Protein AF-A0A7S2BC53-F1 (afdb_monomer_lite)

Organism: NCBI:txid236787

Foldseek 3Di:
DVVVCVVVQVPPQFDQDPVRDGDDGPVVVCCCVVPPPDPVCPPDPDPCPVVVVVVQVVLQPDDFAAADPPDDDAQQNVFFGPWDDDPVFKIWTAFGQFPVRGGHIEIDGPVVEDVQWGWHAYRNYIDTHHDDDPPPPPPPPPDDDPDD

pLDDT: mean 84.93, std 12.3, range [57.19, 97.94]

Radius of gyration: 35.06 Å; chains: 1; bounding box: 84×53×98 Å

InterPro domains:
  IPR036673 Cyanovirin-N superfamily [G3DSA:2.30.60.10] (64-135)
  IPR036673 Cyanovirin-N superfamily [SSF51322] (74-129)

Secondary structure (DSSP, 8-state):
-HHHHHHTTTTSPPPBPTTSPBPPPHHHHHHHHHS-S---S-SS--TTHHHHHHHHHHHHTSPPPPPPTTSPPBGGGGTEEEEEEETTTEEEEEEEE-TTS-EEEEEEEGGGSPTTEEEEEETTEEEEEEPPP---------------

Structure (mmCIF, N/CA/C/O backbone):
data_AF-A0A7S2BC53-F1
#
_entry.id   AF-A0A7S2BC53-F1
#
loop_
_atom_site.group_PDB
_atom_site.id
_atom_site.type_symbol
_atom_site.label_atom_id
_atom_site.label_alt_id
_atom_site.label_comp_id
_atom_site.label_asym_id
_atom_site.label_entity_id
_atom_site.label_seq_id
_atom_site.pdbx_PDB_ins_code
_atom_site.Cartn_x
_atom_site.Cartn_y
_atom_site.Cartn_z
_atom_site.occupancy
_atom_site.B_iso_or_equiv
_atom_site.auth_seq_id
_atom_site.auth_comp_id
_atom_site.auth_asym_id
_atom_site.auth_atom_id
_atom_site.pdbx_PDB_model_num
ATOM 1 N N . LYS A 1 1 ? 42.699 18.348 -50.894 1.00 60.00 1 LYS A N 1
ATOM 2 C CA . LYS A 1 1 ? 41.249 18.472 -51.175 1.00 60.00 1 LYS A CA 1
ATOM 3 C C . LYS A 1 1 ? 40.647 17.119 -51.562 1.00 60.00 1 LYS A C 1
ATOM 5 O O . LYS A 1 1 ? 39.853 16.645 -50.776 1.00 60.00 1 LYS A O 1
ATOM 10 N N . ARG A 1 2 ? 41.175 16.407 -52.572 1.00 69.50 2 ARG A N 1
ATOM 11 C CA . ARG A 1 2 ? 40.673 15.078 -53.004 1.00 69.50 2 ARG A CA 1
ATOM 12 C C . ARG A 1 2 ? 40.527 13.981 -51.936 1.00 69.50 2 ARG A C 1
ATOM 14 O O . ARG A 1 2 ? 39.562 13.244 -51.973 1.00 69.50 2 ARG A O 1
ATOM 21 N N . LYS A 1 3 ? 41.450 13.870 -50.970 1.00 76.06 3 LYS A N 1
ATOM 22 C CA . LYS A 1 3 ? 41.344 12.830 -49.927 1.00 76.06 3 LYS A CA 1
ATOM 23 C C . LYS A 1 3 ? 40.121 13.024 -49.023 1.00 76.06 3 LYS A C 1
ATOM 25 O O . LYS A 1 3 ? 39.459 12.061 -48.693 1.00 76.06 3 LYS A O 1
ATOM 30 N N . HIS A 1 4 ? 39.818 14.268 -48.658 1.00 76.81 4 HIS A N 1
ATOM 31 C CA . HIS A 1 4 ? 38.655 14.564 -47.823 1.00 76.81 4 HIS A CA 1
ATOM 32 C C . HIS A 1 4 ? 37.347 14.295 -48.576 1.00 76.81 4 HIS A C 1
ATOM 34 O O . HIS A 1 4 ? 36.370 13.906 -47.964 1.00 76.81 4 HIS A O 1
ATOM 40 N N . GLU A 1 5 ? 37.310 14.517 -49.890 1.00 72.56 5 GLU A N 1
ATOM 41 C CA . GLU A 1 5 ? 36.133 14.202 -50.714 1.00 72.56 5 GLU A CA 1
ATOM 42 C C . GLU A 1 5 ? 35.906 12.680 -50.768 1.00 72.56 5 GLU A C 1
ATOM 44 O O . GLU A 1 5 ? 34.800 12.229 -50.491 1.00 72.56 5 GLU A O 1
ATOM 49 N N . TYR A 1 6 ? 36.979 11.902 -50.956 1.00 74.12 6 TYR A N 1
ATOM 50 C CA . TYR A 1 6 ? 36.938 10.435 -50.923 1.00 74.12 6 TYR A CA 1
ATOM 51 C C . TYR A 1 6 ? 36.578 9.859 -49.548 1.00 74.12 6 TYR A C 1
ATOM 53 O O . TYR A 1 6 ? 35.743 8.966 -49.442 1.00 74.12 6 TYR A O 1
ATOM 61 N N . ASP A 1 7 ? 37.173 10.389 -48.475 1.00 75.56 7 ASP A N 1
ATOM 62 C CA . ASP A 1 7 ? 36.886 9.952 -47.102 1.00 75.56 7 ASP A CA 1
ATOM 63 C C . ASP A 1 7 ? 35.423 10.253 -46.706 1.00 75.56 7 ASP A C 1
ATOM 65 O O . ASP A 1 7 ? 34.869 9.568 -45.850 1.00 75.56 7 ASP A O 1
ATOM 69 N N . MET A 1 8 ? 34.792 11.248 -47.343 1.00 74.44 8 MET A N 1
ATOM 70 C CA . MET A 1 8 ? 33.374 11.595 -47.169 1.00 74.44 8 MET A CA 1
ATOM 71 C C . MET A 1 8 ? 32.457 10.923 -48.207 1.00 74.44 8 MET A C 1
ATOM 73 O O . MET A 1 8 ? 31.252 11.152 -48.178 1.00 74.44 8 MET A O 1
ATOM 77 N N . GLY A 1 9 ? 33.002 10.140 -49.145 1.00 68.62 9 GLY A N 1
ATOM 78 C CA . GLY A 1 9 ? 32.243 9.447 -50.192 1.00 68.62 9 GLY A CA 1
ATOM 79 C C . GLY A 1 9 ? 31.555 10.357 -51.216 1.00 68.62 9 GLY A C 1
ATOM 80 O O . GLY A 1 9 ? 30.709 9.885 -51.971 1.00 68.62 9 GLY A O 1
ATOM 81 N N . THR A 1 10 ? 31.894 11.649 -51.273 1.00 73.50 10 THR A N 1
ATOM 82 C CA . THR A 1 10 ? 31.199 12.621 -52.138 1.00 73.50 10 THR A CA 1
ATOM 83 C C . THR A 1 10 ? 31.583 12.514 -53.613 1.00 73.50 10 THR A C 1
ATOM 85 O O . THR A 1 10 ? 30.920 13.103 -54.466 1.00 73.50 10 THR A O 1
ATOM 88 N N . ASP A 1 11 ? 32.653 11.784 -53.920 1.00 71.69 11 ASP A N 1
ATOM 89 C CA . ASP A 1 11 ? 33.149 11.510 -55.268 1.00 71.69 11 ASP A CA 1
ATOM 90 C C . ASP A 1 11 ? 32.755 10.119 -55.799 1.00 71.69 11 ASP A C 1
ATOM 92 O O . ASP A 1 11 ? 33.096 9.786 -56.936 1.00 71.69 11 ASP A O 1
ATOM 96 N N . LEU A 1 12 ? 32.020 9.320 -55.018 1.00 71.62 12 LEU A N 1
ATOM 97 C CA . LEU A 1 12 ? 31.526 8.013 -55.444 1.00 71.62 12 LEU A CA 1
ATOM 98 C C . LEU A 1 12 ? 30.255 8.171 -56.292 1.00 71.62 12 LEU A C 1
ATOM 100 O O . LEU A 1 12 ? 29.313 8.875 -55.921 1.00 71.62 12 LEU A O 1
ATOM 104 N N . GLU A 1 13 ? 30.224 7.520 -57.457 1.00 72.31 13 GLU A N 1
ATOM 105 C CA . GLU A 1 13 ? 29.064 7.551 -58.351 1.00 72.31 13 GLU A CA 1
ATOM 106 C C . GLU A 1 13 ? 27.854 6.887 -57.680 1.00 72.31 13 GLU A C 1
ATOM 108 O O . GLU A 1 13 ? 27.908 5.730 -57.262 1.00 72.31 13 GLU A O 1
ATOM 113 N N . ARG A 1 14 ? 26.742 7.624 -57.590 1.00 76.56 14 ARG A N 1
ATOM 114 C CA . ARG A 1 14 ? 25.484 7.103 -57.049 1.00 76.56 14 ARG A CA 1
ATOM 115 C C . ARG A 1 14 ? 24.824 6.183 -58.065 1.00 76.56 14 ARG A C 1
ATOM 117 O O . ARG A 1 14 ? 24.694 6.542 -59.236 1.00 76.56 14 ARG A O 1
ATOM 124 N N . GLU A 1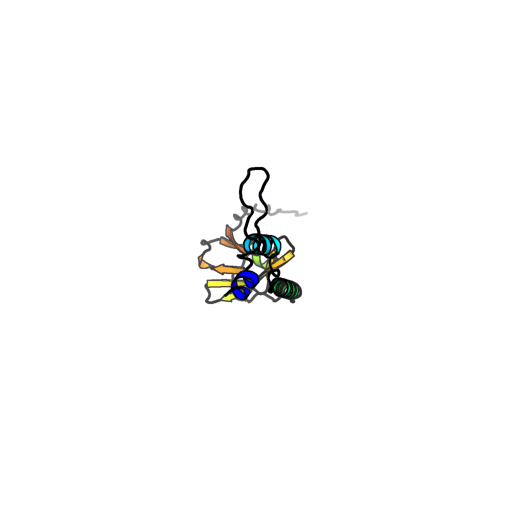 15 ? 24.356 5.027 -57.607 1.00 76.81 15 GLU A N 1
ATOM 125 C CA . GLU A 1 15 ? 23.592 4.121 -58.460 1.00 76.81 15 GLU A CA 1
ATOM 126 C C . GLU A 1 15 ? 22.321 4.811 -58.976 1.00 76.81 15 GLU A C 1
ATOM 128 O O . GLU A 1 15 ? 21.556 5.417 -58.220 1.00 76.81 15 GLU A O 1
ATOM 133 N N . LEU A 1 16 ? 22.102 4.717 -60.287 1.00 79.50 16 LEU A N 1
ATOM 134 C CA . LEU A 1 16 ? 20.877 5.173 -60.932 1.00 79.50 16 LEU A CA 1
ATOM 135 C C . LEU A 1 16 ? 19.798 4.109 -60.758 1.00 79.50 16 LEU A C 1
ATOM 137 O O . LEU A 1 16 ? 19.953 2.963 -61.187 1.00 79.50 16 LEU A O 1
ATOM 141 N N . GLN A 1 17 ? 18.683 4.502 -60.152 1.00 79.12 17 GLN A N 1
ATOM 142 C CA . GLN A 1 17 ? 17.518 3.641 -60.043 1.00 79.12 17 GLN A CA 1
ATOM 143 C C . GLN A 1 17 ? 16.823 3.487 -61.406 1.00 79.12 17 GLN A C 1
ATOM 145 O O . GLN A 1 17 ? 17.055 4.242 -62.353 1.00 79.12 17 GLN A O 1
ATOM 150 N N . ARG A 1 18 ? 15.946 2.481 -61.529 1.00 83.62 18 ARG A N 1
ATOM 151 C CA . ARG A 1 18 ? 15.228 2.181 -62.787 1.00 83.62 18 ARG A CA 1
ATOM 152 C C . ARG A 1 18 ? 14.339 3.323 -63.285 1.00 83.62 18 ARG A C 1
ATOM 154 O O . ARG A 1 18 ? 13.991 3.340 -64.460 1.00 83.62 18 ARG A O 1
ATOM 161 N N . ASP A 1 19 ? 13.954 4.236 -62.404 1.00 84.25 19 ASP A N 1
ATOM 162 C CA . ASP A 1 19 ? 13.172 5.434 -62.707 1.00 84.25 19 ASP A CA 1
ATOM 163 C C . ASP A 1 19 ? 14.040 6.626 -63.162 1.00 84.25 19 ASP A C 1
ATOM 165 O O . ASP A 1 19 ? 13.507 7.682 -63.498 1.00 84.25 19 ASP A O 1
ATOM 169 N N . GLY A 1 20 ? 15.367 6.458 -63.206 1.00 84.12 20 GLY A N 1
ATOM 170 C CA . GLY A 1 20 ? 16.328 7.501 -63.553 1.00 84.12 20 GLY A CA 1
ATOM 171 C C . GLY A 1 20 ? 16.670 8.451 -62.402 1.00 84.12 20 GLY A C 1
ATOM 172 O O . GLY A 1 20 ? 17.409 9.411 -62.623 1.00 84.12 20 GLY A O 1
ATOM 173 N N . SER A 1 21 ? 16.164 8.209 -61.189 1.00 85.12 21 SER A N 1
ATOM 174 C CA . SER A 1 21 ? 16.557 8.963 -59.997 1.00 85.12 21 SER A CA 1
ATOM 175 C C . SER A 1 21 ? 17.921 8.495 -59.467 1.00 85.12 21 SER A C 1
ATOM 177 O O . SER A 1 21 ? 18.324 7.344 -59.656 1.00 85.12 21 SER A O 1
ATOM 179 N N . GLN A 1 22 ? 18.672 9.400 -58.827 1.00 82.12 22 GLN A N 1
ATOM 180 C CA . GLN A 1 22 ? 19.888 9.025 -58.099 1.00 82.12 22 GLN A CA 1
ATOM 181 C C . GLN A 1 22 ? 19.496 8.354 -56.782 1.00 82.12 22 GLN A C 1
ATOM 183 O O . GLN A 1 22 ? 18.656 8.880 -56.053 1.00 82.12 22 GLN A O 1
ATOM 188 N N . GLY A 1 23 ? 20.110 7.209 -56.482 1.00 77.69 23 GLY A N 1
ATOM 189 C CA . GLY A 1 23 ? 19.917 6.514 -55.215 1.00 77.69 23 GLY A CA 1
ATOM 190 C C . GLY A 1 23 ? 20.349 7.336 -53.990 1.00 77.69 23 GLY A C 1
ATOM 191 O O . GLY A 1 23 ? 21.031 8.358 -54.134 1.00 77.69 23 GLY A O 1
ATOM 192 N N . PRO A 1 24 ? 19.947 6.889 -52.785 1.00 80.38 24 PRO A N 1
ATOM 193 C CA . PRO A 1 24 ? 20.318 7.533 -51.529 1.00 80.38 24 PRO A CA 1
ATOM 194 C C . PRO A 1 24 ? 21.835 7.550 -51.361 1.00 80.38 24 PRO A C 1
ATOM 196 O O . PRO A 1 24 ? 22.535 6.671 -51.879 1.00 80.38 24 PRO A O 1
ATOM 199 N N . ASP A 1 25 ? 22.326 8.556 -50.642 1.00 82.75 25 ASP A N 1
ATOM 200 C CA . ASP A 1 25 ? 23.761 8.737 -50.436 1.00 82.75 25 ASP A CA 1
ATOM 201 C C . ASP A 1 25 ? 24.369 7.541 -49.694 1.00 82.75 25 ASP A C 1
ATOM 203 O O . ASP A 1 25 ? 23.681 6.858 -48.933 1.00 82.75 25 ASP A O 1
ATOM 207 N N . MET A 1 26 ? 25.661 7.275 -49.882 1.00 79.44 26 MET A N 1
ATOM 208 C CA . MET A 1 26 ? 26.299 6.131 -49.216 1.00 79.44 26 MET A CA 1
ATOM 209 C C . MET A 1 26 ? 26.238 6.268 -47.686 1.00 79.44 26 MET A C 1
ATOM 211 O O . MET A 1 26 ? 26.004 5.285 -46.988 1.00 79.44 26 MET A O 1
ATOM 215 N N . GLU A 1 27 ? 26.359 7.494 -47.168 1.00 80.44 27 GLU A N 1
ATOM 216 C CA . GLU A 1 27 ? 26.142 7.804 -45.750 1.00 80.44 27 GLU A CA 1
ATOM 217 C C . GLU A 1 27 ? 24.709 7.472 -45.305 1.00 80.44 27 GLU A C 1
ATOM 219 O O . GLU A 1 27 ? 24.509 6.853 -44.262 1.00 80.44 27 GLU A O 1
ATOM 224 N N . GLU A 1 28 ? 23.711 7.810 -46.122 1.00 82.50 28 GLU A N 1
ATOM 225 C CA . GLU A 1 28 ? 22.299 7.538 -45.844 1.00 82.50 28 GLU A CA 1
ATOM 226 C C . GLU A 1 28 ? 22.005 6.030 -45.826 1.00 82.50 28 GLU A C 1
ATOM 228 O O . GLU A 1 28 ? 21.293 5.546 -44.944 1.00 82.50 28 GLU A O 1
ATOM 233 N N . GLN A 1 29 ? 22.604 5.264 -46.744 1.00 82.25 29 GLN A N 1
ATOM 234 C CA . GLN A 1 29 ? 22.494 3.802 -46.758 1.00 82.25 29 GLN A CA 1
ATOM 235 C C . GLN A 1 29 ? 23.125 3.178 -45.512 1.00 82.25 29 GLN A C 1
ATOM 237 O O . GLN A 1 29 ? 22.489 2.365 -44.844 1.00 82.25 29 GLN A O 1
ATOM 242 N N . VAL A 1 30 ? 24.341 3.600 -45.156 1.00 83.31 30 VAL A N 1
ATOM 243 C CA . VAL A 1 30 ? 25.040 3.111 -43.960 1.00 83.31 30 VAL A CA 1
ATOM 244 C C . VAL A 1 30 ? 24.249 3.436 -42.693 1.00 83.31 30 VAL A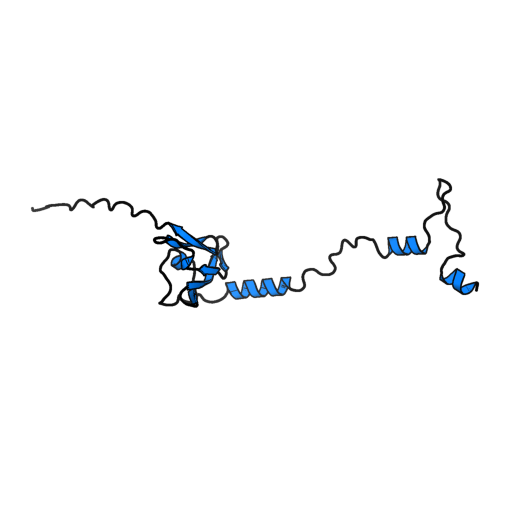 C 1
ATOM 246 O O . VAL A 1 30 ? 24.113 2.577 -41.823 1.00 83.31 30 VAL A O 1
ATOM 249 N N . MET A 1 31 ? 23.686 4.642 -42.593 1.00 80.06 31 MET A N 1
ATOM 250 C CA . MET A 1 31 ? 22.842 5.035 -41.465 1.00 80.06 31 MET A CA 1
ATOM 251 C C . MET A 1 31 ? 21.582 4.175 -41.379 1.00 80.06 31 MET A C 1
ATOM 253 O O . MET A 1 31 ? 21.257 3.687 -40.301 1.00 80.06 31 MET A O 1
ATOM 257 N N . ARG A 1 32 ? 20.906 3.921 -42.504 1.00 82.06 32 ARG A N 1
ATOM 258 C CA . ARG A 1 32 ? 19.693 3.096 -42.521 1.00 82.06 32 ARG A CA 1
ATOM 259 C C . ARG A 1 32 ? 19.963 1.637 -42.152 1.00 82.06 32 ARG A C 1
ATOM 261 O O . ARG A 1 32 ? 19.144 1.025 -41.469 1.00 82.06 32 ARG A O 1
ATOM 268 N N . ASP A 1 33 ? 21.095 1.097 -42.591 1.00 82.44 33 ASP A N 1
ATOM 269 C CA . ASP A 1 33 ? 21.432 -0.314 -42.406 1.00 82.44 33 ASP A CA 1
ATOM 270 C C . ASP A 1 33 ? 22.046 -0.600 -41.024 1.00 82.44 33 ASP A C 1
ATOM 272 O O . ASP A 1 33 ? 21.767 -1.643 -40.431 1.00 82.44 33 ASP A O 1
ATOM 276 N N . LEU A 1 34 ? 22.863 0.314 -40.486 1.00 83.44 34 LEU A N 1
ATOM 277 C CA . LEU A 1 34 ? 23.517 0.141 -39.180 1.00 83.44 34 LEU A CA 1
ATOM 278 C C . LEU A 1 34 ? 22.713 0.721 -38.014 1.00 83.44 34 LEU A C 1
ATOM 280 O O . LEU A 1 34 ? 22.860 0.255 -36.882 1.00 83.44 34 LEU A O 1
ATOM 284 N N . PHE A 1 35 ? 21.881 1.727 -38.274 1.00 77.06 35 PHE A N 1
ATOM 285 C CA . PHE A 1 35 ? 21.132 2.453 -37.254 1.00 77.06 35 PHE A CA 1
ATOM 286 C C . PHE A 1 35 ? 19.664 2.613 -37.665 1.00 77.06 35 PHE A C 1
ATOM 288 O O . PHE A 1 35 ? 19.217 3.729 -37.935 1.00 77.06 35 PHE A O 1
ATOM 295 N N . PRO A 1 36 ? 18.885 1.515 -37.715 1.00 74.56 36 PRO A N 1
ATOM 296 C CA . PRO A 1 36 ? 17.460 1.602 -38.000 1.00 74.56 36 PRO A CA 1
ATOM 297 C C . PRO A 1 36 ? 16.779 2.598 -37.049 1.00 74.56 36 PRO A C 1
ATOM 299 O O . PRO A 1 36 ? 17.003 2.560 -35.839 1.00 74.56 36 PRO A O 1
ATOM 302 N N . GLU A 1 37 ? 15.906 3.458 -37.591 1.00 69.69 37 GLU A N 1
ATOM 303 C CA . GLU A 1 37 ? 15.159 4.481 -36.830 1.00 69.69 37 GLU A CA 1
ATOM 304 C C . GLU A 1 37 ? 14.383 3.896 -35.640 1.00 69.69 37 GLU A C 1
ATOM 306 O O . GLU A 1 37 ? 14.093 4.584 -34.664 1.00 69.69 37 GLU A O 1
ATOM 311 N N . THR A 1 38 ? 14.071 2.601 -35.706 1.00 66.62 38 THR A N 1
ATOM 312 C CA . THR A 1 38 ? 13.532 1.828 -34.594 1.00 66.62 38 THR A CA 1
ATOM 313 C C . THR A 1 38 ? 14.383 0.585 -34.376 1.00 66.62 38 THR A C 1
ATOM 315 O O . THR A 1 38 ? 14.172 -0.469 -34.975 1.00 66.62 38 THR A O 1
ATOM 318 N N . PHE A 1 39 ? 15.338 0.672 -33.455 1.00 64.25 39 PHE A N 1
ATOM 319 C CA . PHE A 1 39 ? 15.780 -0.535 -32.774 1.00 64.25 39 PHE A CA 1
ATOM 320 C C . PHE A 1 39 ? 14.577 -1.052 -31.977 1.00 64.25 39 PHE A C 1
ATOM 322 O O . PHE A 1 39 ? 14.245 -0.506 -30.931 1.00 64.25 39 PHE A O 1
ATOM 329 N N . GLN A 1 40 ? 13.923 -2.120 -32.445 1.00 63.81 40 GLN A N 1
ATOM 330 C CA . GLN A 1 40 ? 12.893 -2.851 -31.678 1.00 63.81 40 GLN A CA 1
ATOM 331 C C . GLN A 1 40 ? 13.475 -3.569 -30.442 1.00 63.81 40 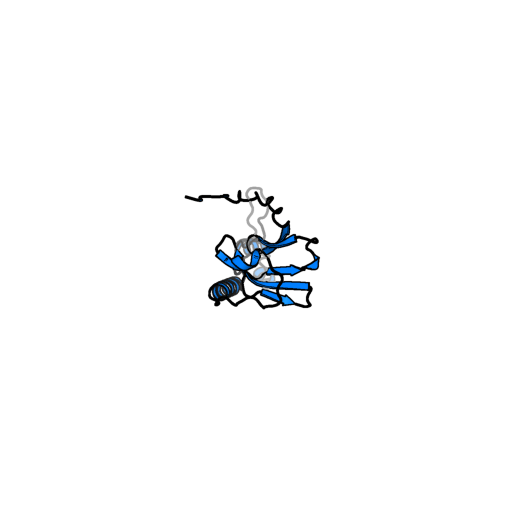GLN A C 1
ATOM 333 O O . GLN A 1 40 ? 12.867 -4.477 -29.882 1.00 63.81 40 GLN A O 1
ATOM 338 N N . PHE A 1 41 ? 14.688 -3.200 -30.045 1.00 58.81 41 PHE A N 1
ATOM 339 C CA . PHE A 1 41 ? 15.394 -3.735 -28.908 1.00 58.81 41 PHE A CA 1
ATOM 340 C C . PHE A 1 41 ? 15.211 -2.733 -27.772 1.00 58.81 41 PHE A C 1
ATOM 342 O O . PHE A 1 41 ? 15.874 -1.697 -27.743 1.00 58.81 41 PHE A O 1
ATOM 349 N N . GLU A 1 42 ? 14.275 -3.012 -26.864 1.00 66.44 42 GLU A N 1
ATOM 350 C CA . GLU A 1 42 ? 14.209 -2.301 -25.588 1.00 66.44 42 GLU A CA 1
ATOM 351 C C . GLU A 1 42 ? 15.571 -2.498 -24.904 1.00 66.44 42 GLU A C 1
ATOM 353 O O . GLU A 1 42 ? 15.900 -3.641 -24.574 1.00 66.44 42 GLU A O 1
ATOM 358 N N . PRO A 1 43 ? 16.419 -1.451 -24.790 1.00 64.00 43 PRO A N 1
ATOM 359 C CA . PRO A 1 43 ? 17.869 -1.634 -24.791 1.00 64.00 43 PRO A CA 1
ATOM 360 C C . PRO A 1 43 ? 18.355 -2.586 -23.712 1.00 64.00 43 PRO A C 1
ATOM 362 O O . PRO A 1 43 ? 19.231 -3.396 -23.969 1.00 64.00 43 PRO A O 1
ATOM 365 N N . PHE A 1 44 ? 17.740 -2.547 -22.542 1.00 69.94 44 PHE A N 1
ATOM 366 C CA . PHE A 1 44 ? 17.846 -3.545 -21.495 1.00 69.94 44 PHE A CA 1
ATOM 367 C C . PHE A 1 44 ? 16.514 -3.424 -20.748 1.00 69.94 44 PHE A C 1
ATOM 369 O O . PHE A 1 44 ? 16.074 -2.296 -20.514 1.00 69.94 44 PHE A O 1
ATOM 376 N N . GLY A 1 45 ? 15.835 -4.533 -20.429 1.00 76.75 45 GLY A N 1
ATOM 377 C CA . GLY A 1 45 ? 14.608 -4.489 -19.618 1.00 76.75 45 GLY A CA 1
ATOM 378 C C . GLY A 1 45 ? 14.808 -3.687 -18.323 1.00 76.75 45 GLY A C 1
ATOM 379 O O . GLY A 1 45 ? 15.941 -3.360 -17.964 1.00 76.75 45 GLY A O 1
ATOM 380 N N . ASP A 1 46 ? 13.728 -3.352 -17.612 1.00 84.94 46 ASP A N 1
ATOM 381 C CA . ASP A 1 46 ? 13.817 -2.526 -16.399 1.00 84.94 46 ASP A CA 1
ATOM 382 C C . ASP A 1 46 ? 14.878 -3.101 -15.428 1.00 84.94 46 ASP A C 1
ATOM 384 O O . ASP A 1 46 ? 14.694 -4.201 -14.892 1.00 84.94 46 ASP A O 1
ATOM 388 N N . PRO A 1 47 ? 15.991 -2.381 -15.166 1.00 86.75 47 PRO A N 1
ATOM 389 C CA . PRO A 1 47 ? 17.104 -2.900 -14.372 1.00 86.75 47 PRO A CA 1
ATOM 390 C C . PRO A 1 47 ? 16.705 -3.220 -12.925 1.00 86.75 47 PRO A C 1
ATOM 392 O O . PRO A 1 47 ? 17.446 -3.899 -12.211 1.00 86.75 47 PRO A O 1
ATOM 395 N N . PHE A 1 48 ? 15.537 -2.756 -12.473 1.00 92.69 48 PHE A N 1
ATOM 396 C CA . PHE A 1 48 ? 15.016 -3.000 -11.134 1.00 92.69 48 PHE A CA 1
ATOM 397 C C . PHE A 1 48 ? 14.003 -4.141 -11.060 1.00 92.69 48 PHE A C 1
ATOM 399 O O . PHE A 1 48 ? 13.609 -4.511 -9.953 1.00 92.69 48 PHE A O 1
ATOM 406 N N . GLU A 1 49 ? 13.595 -4.739 -12.181 1.00 91.19 49 GLU A N 1
ATOM 407 C CA . GLU A 1 49 ? 12.556 -5.772 -12.196 1.00 91.19 49 GLU A CA 1
ATOM 408 C C . GLU A 1 49 ? 12.923 -6.981 -11.325 1.00 91.19 49 GLU A C 1
ATOM 410 O O . GLU A 1 49 ? 12.161 -7.368 -10.437 1.00 91.19 49 GLU A O 1
ATOM 415 N N . SER A 1 50 ? 14.143 -7.497 -11.487 1.00 89.44 50 SER A N 1
ATOM 416 C CA . SER A 1 50 ? 14.664 -8.611 -10.683 1.00 89.44 50 SER A CA 1
ATOM 417 C C . SER A 1 50 ? 14.701 -8.280 -9.186 1.00 89.44 50 SER A C 1
ATOM 419 O O . SER A 1 50 ? 14.318 -9.094 -8.343 1.00 89.44 50 SER A O 1
ATOM 421 N N . LYS A 1 51 ? 15.088 -7.045 -8.839 1.00 93.00 51 LYS A N 1
ATOM 422 C CA . LYS A 1 51 ? 15.126 -6.584 -7.447 1.00 93.00 51 LYS A CA 1
ATOM 423 C C . LYS A 1 51 ? 13.721 -6.503 -6.845 1.00 93.00 51 LYS A C 1
ATOM 425 O O . LYS A 1 51 ? 13.533 -6.972 -5.725 1.00 93.00 51 LYS A O 1
ATOM 430 N N . ARG A 1 52 ? 12.746 -5.958 -7.585 1.00 93.31 52 ARG A N 1
ATOM 431 C CA . ARG A 1 52 ? 11.338 -5.912 -7.153 1.00 93.31 52 ARG A CA 1
ATOM 432 C C . ARG A 1 52 ? 10.797 -7.317 -6.900 1.00 93.31 52 ARG A C 1
ATOM 434 O O . ARG A 1 52 ? 10.201 -7.544 -5.855 1.00 93.31 52 ARG A O 1
ATOM 441 N N . HIS A 1 53 ? 11.075 -8.272 -7.790 1.00 91.06 53 HIS A N 1
ATOM 442 C CA . HIS A 1 53 ? 10.620 -9.654 -7.623 1.00 91.06 53 HIS A CA 1
ATOM 443 C C . HIS A 1 53 ? 11.214 -10.324 -6.373 1.00 91.06 53 HIS A C 1
ATOM 445 O O . HIS A 1 53 ? 10.478 -10.902 -5.575 1.00 91.06 53 HIS A O 1
ATOM 451 N N . MET A 1 54 ? 12.527 -10.191 -6.144 1.00 92.12 54 MET A N 1
ATOM 452 C CA . MET A 1 54 ? 13.162 -10.711 -4.924 1.00 92.12 54 MET A CA 1
ATOM 453 C C . MET A 1 54 ? 12.587 -10.076 -3.652 1.00 92.12 54 MET A C 1
ATOM 455 O O . MET A 1 54 ? 12.426 -10.749 -2.633 1.00 92.12 54 MET A O 1
ATOM 459 N N . GLU A 1 55 ? 12.288 -8.778 -3.689 1.00 91.38 55 GLU A N 1
ATOM 460 C CA . GLU A 1 55 ? 11.696 -8.074 -2.555 1.00 91.38 55 GLU A CA 1
ATOM 461 C C . GLU A 1 55 ? 10.255 -8.521 -2.288 1.00 91.38 55 GLU A C 1
ATOM 463 O O . GLU A 1 55 ? 9.918 -8.796 -1.135 1.00 91.38 55 GLU A O 1
ATOM 468 N N . GLU A 1 56 ? 9.440 -8.691 -3.332 1.00 89.75 56 GLU A N 1
ATOM 469 C CA . GLU A 1 56 ? 8.100 -9.272 -3.216 1.00 89.75 56 GLU A CA 1
ATOM 470 C C . GLU A 1 56 ? 8.147 -10.665 -2.583 1.00 89.75 56 GLU A C 1
ATOM 472 O O . GLU A 1 56 ? 7.433 -10.925 -1.614 1.00 89.75 56 GLU A O 1
ATOM 477 N N . GLU A 1 57 ? 9.010 -11.558 -3.079 1.00 92.00 57 GLU A N 1
ATOM 478 C CA . GLU A 1 57 ? 9.169 -12.903 -2.518 1.00 92.00 57 GLU A CA 1
ATOM 479 C C . GLU A 1 57 ? 9.612 -12.869 -1.055 1.00 92.00 57 GLU A C 1
ATOM 481 O O . GLU A 1 57 ? 9.129 -13.661 -0.239 1.00 92.00 57 GLU A O 1
ATOM 486 N N . ARG A 1 58 ? 10.512 -11.944 -0.702 1.00 92.06 58 ARG A N 1
ATOM 487 C CA . ARG A 1 58 ? 10.947 -11.757 0.683 1.00 92.06 58 ARG A CA 1
ATOM 488 C C . ARG A 1 58 ? 9.771 -11.377 1.573 1.00 92.06 58 ARG A C 1
ATOM 490 O O . ARG A 1 58 ? 9.621 -11.979 2.633 1.00 92.06 58 ARG A O 1
ATOM 497 N N . VAL A 1 59 ? 8.934 -10.431 1.141 1.00 87.75 59 VAL A N 1
ATOM 498 C CA . VAL A 1 59 ? 7.729 -10.013 1.876 1.00 87.75 59 VAL A CA 1
ATOM 499 C C . VAL A 1 59 ? 6.771 -11.190 2.075 1.00 87.75 59 VAL A C 1
ATOM 501 O O . VAL A 1 59 ? 6.264 -11.372 3.180 1.00 87.75 59 VAL A O 1
ATOM 504 N N . GLN A 1 60 ? 6.590 -12.050 1.066 1.00 91.44 60 GLN A N 1
ATOM 505 C CA . GLN A 1 60 ? 5.718 -13.228 1.188 1.00 91.44 60 GLN A CA 1
ATOM 506 C C . GLN A 1 60 ? 6.198 -14.255 2.223 1.00 91.44 60 GLN A C 1
ATOM 508 O O . GLN A 1 60 ? 5.388 -15.002 2.767 1.00 91.44 60 GLN A O 1
ATOM 513 N N . ARG A 1 61 ? 7.505 -14.316 2.500 1.00 93.06 61 ARG A N 1
ATOM 514 C CA . ARG A 1 61 ? 8.096 -15.270 3.455 1.00 93.06 61 ARG A CA 1
ATOM 515 C C . ARG A 1 61 ? 8.216 -14.724 4.875 1.00 93.06 61 ARG A C 1
ATOM 517 O O . ARG A 1 61 ? 8.690 -15.445 5.753 1.00 93.06 61 ARG A O 1
ATOM 524 N N . LEU A 1 62 ? 7.838 -13.468 5.111 1.00 90.38 62 LEU A N 1
ATOM 525 C CA . LEU A 1 62 ? 7.883 -12.898 6.453 1.00 90.38 62 LEU A CA 1
ATOM 526 C C . LEU A 1 62 ? 6.890 -13.620 7.380 1.00 90.38 62 LEU A C 1
ATOM 528 O O . LEU A 1 62 ? 5.829 -14.064 6.937 1.00 90.38 62 LEU A O 1
ATOM 532 N N . PRO A 1 63 ? 7.214 -13.765 8.673 1.00 92.62 63 PRO A N 1
ATOM 533 C CA . PRO A 1 63 ? 6.262 -14.284 9.644 1.00 92.62 63 PRO A CA 1
ATOM 534 C C . PRO A 1 63 ? 5.083 -13.318 9.816 1.00 92.62 63 PRO A C 1
ATOM 536 O O . PRO A 1 63 ? 5.223 -12.102 9.660 1.00 92.62 63 PRO A O 1
ATOM 539 N N . GLU A 1 64 ? 3.921 -13.865 10.165 1.00 91.06 64 GLU A N 1
ATOM 540 C CA . GLU A 1 64 ? 2.755 -13.051 10.509 1.00 91.06 64 GLU A CA 1
ATOM 541 C C . GLU A 1 64 ? 3.042 -12.270 11.790 1.00 91.06 64 GLU A C 1
ATOM 543 O O . GLU A 1 64 ? 3.495 -12.823 12.795 1.00 91.06 64 GLU A O 1
ATOM 548 N N . VAL A 1 65 ? 2.815 -10.962 11.731 1.00 93.25 65 VAL A N 1
ATOM 549 C CA . VAL A 1 65 ? 3.012 -10.057 12.864 1.00 93.25 65 VAL A CA 1
ATOM 550 C C . VAL A 1 65 ? 1.643 -9.815 13.493 1.00 93.25 65 VAL A C 1
ATOM 552 O O . VAL A 1 65 ? 0.715 -9.471 12.769 1.00 93.25 65 VAL A O 1
A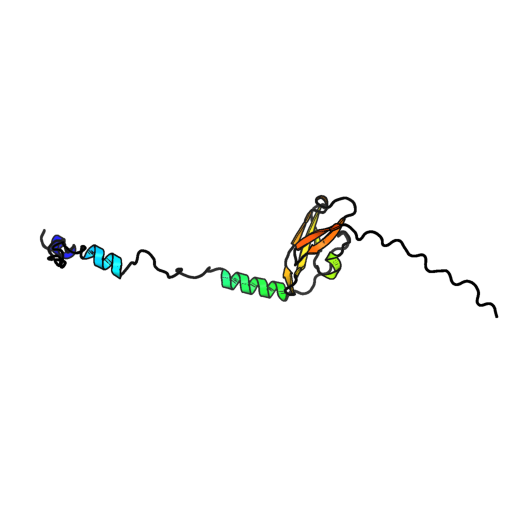TOM 555 N N . PRO A 1 66 ? 1.454 -9.974 14.810 1.00 96.00 66 PRO A N 1
ATOM 556 C CA . PRO A 1 66 ? 0.158 -9.698 15.420 1.00 96.00 66 PRO A CA 1
ATOM 557 C C . PRO A 1 66 ? -0.224 -8.219 15.264 1.00 96.00 66 PRO A C 1
ATOM 559 O O . PRO A 1 66 ? 0.640 -7.341 15.225 1.00 96.00 66 PRO A O 1
ATOM 562 N N . ASN A 1 67 ? -1.525 -7.946 15.197 1.00 97.12 67 ASN A N 1
ATOM 563 C CA . ASN A 1 67 ? -2.040 -6.578 15.178 1.00 97.12 67 ASN A CA 1
ATOM 564 C C . ASN A 1 67 ? -1.767 -5.877 16.518 1.00 97.12 67 ASN A C 1
ATOM 566 O O . ASN A 1 67 ? -1.739 -6.517 17.576 1.00 97.12 67 ASN A O 1
ATOM 570 N N . ALA A 1 68 ? -1.557 -4.560 16.474 1.00 96.69 68 ALA A N 1
ATOM 571 C CA . ALA A 1 68 ? -1.452 -3.739 17.675 1.00 96.69 68 ALA A CA 1
ATOM 572 C C . ALA A 1 68 ? -2.779 -3.754 18.462 1.00 96.69 68 ALA A C 1
ATOM 574 O O . ALA A 1 68 ? -3.827 -4.119 17.938 1.00 96.69 68 ALA A O 1
ATOM 575 N N . LYS A 1 69 ? -2.745 -3.416 19.756 1.00 94.25 69 LYS A N 1
ATOM 576 C CA . LYS A 1 69 ? -3.914 -3.577 20.651 1.00 94.25 69 LYS A CA 1
ATOM 577 C C . LYS A 1 69 ? -4.973 -2.484 20.487 1.00 94.25 69 LYS A C 1
ATOM 579 O O . LYS A 1 69 ? -6.096 -2.653 20.945 1.00 94.25 69 LYS A O 1
ATOM 584 N N . ASP A 1 70 ? -4.578 -1.368 19.900 1.00 93.62 70 ASP A N 1
ATOM 585 C CA . ASP A 1 70 ? -5.291 -0.098 19.787 1.00 93.62 70 ASP A CA 1
ATOM 586 C C . ASP A 1 70 ? -5.864 0.144 18.382 1.00 93.62 70 ASP A C 1
ATOM 588 O O . ASP A 1 70 ? -6.347 1.232 18.081 1.00 93.62 70 ASP A O 1
ATOM 592 N N . VAL A 1 71 ? -5.840 -0.870 17.515 1.00 95.69 71 VAL A N 1
ATOM 593 C CA . VAL A 1 71 ? -6.447 -0.780 16.183 1.00 95.69 71 VAL A CA 1
ATOM 594 C C . VAL A 1 71 ? -7.969 -0.970 16.261 1.00 95.69 71 VAL A C 1
ATOM 596 O O . VAL A 1 71 ? -8.453 -1.750 17.089 1.00 95.69 71 VAL A O 1
ATOM 599 N N . PRO A 1 72 ? -8.754 -0.276 15.416 1.00 93.56 72 PRO A N 1
ATOM 600 C CA . PRO A 1 72 ? -10.205 -0.438 15.381 1.00 93.56 72 PRO A CA 1
ATOM 601 C C . PRO A 1 72 ? -10.577 -1.853 14.938 1.00 93.56 72 PRO A C 1
ATOM 603 O O . PRO A 1 72 ? -9.914 -2.430 14.075 1.00 93.56 72 PRO A O 1
ATOM 606 N N . ARG A 1 73 ? -11.663 -2.400 15.488 1.00 93.56 73 ARG A N 1
ATOM 607 C CA . ARG A 1 73 ? -12.157 -3.716 15.070 1.00 93.56 73 ARG A CA 1
ATOM 608 C C . ARG A 1 73 ? -12.774 -3.663 13.680 1.00 93.56 73 ARG A C 1
ATOM 610 O O . ARG A 1 73 ? -13.436 -2.689 13.328 1.00 93.56 73 ARG A O 1
ATOM 617 N N . GLY A 1 74 ? -12.601 -4.736 12.918 1.00 93.62 74 GLY A N 1
ATOM 618 C CA . GLY A 1 74 ? -13.178 -4.851 11.584 1.00 93.62 74 GLY A CA 1
ATOM 619 C C . GLY A 1 74 ? -13.014 -6.238 10.973 1.00 93.62 74 GLY A C 1
ATOM 620 O O . GLY A 1 74 ? -12.342 -7.107 11.528 1.00 93.62 74 GLY A O 1
ATOM 621 N N . THR A 1 75 ? -13.626 -6.447 9.809 1.00 94.69 75 THR A N 1
ATOM 622 C CA . THR A 1 75 ? -13.552 -7.712 9.058 1.00 94.69 75 THR A CA 1
ATOM 623 C C . THR A 1 75 ? -12.141 -7.972 8.518 1.00 94.69 75 THR A C 1
ATOM 625 O O . THR A 1 75 ? -11.766 -9.125 8.286 1.00 94.69 75 THR A O 1
ATOM 628 N N . TYR A 1 76 ? -11.312 -6.926 8.402 1.00 96.50 76 TYR A N 1
ATOM 629 C CA . TYR A 1 76 ? -9.910 -7.042 7.997 1.00 96.50 76 TYR A CA 1
ATOM 630 C C . TYR A 1 76 ? -9.079 -7.935 8.935 1.00 96.50 76 TYR A C 1
ATOM 632 O O . TYR A 1 76 ? -8.156 -8.588 8.456 1.00 96.50 76 TYR A O 1
ATOM 640 N N . GLU A 1 77 ? -9.408 -8.040 10.231 1.00 96.00 77 GLU A N 1
ATOM 641 C CA . GLU A 1 77 ? -8.631 -8.821 11.215 1.00 96.00 77 GLU A CA 1
ATOM 642 C C . GLU A 1 77 ? -8.462 -10.300 10.826 1.00 96.00 77 GLU A C 1
ATOM 644 O O . GLU A 1 77 ? -7.467 -10.926 11.183 1.00 96.00 77 GLU A O 1
ATOM 649 N N . GLY A 1 78 ? -9.407 -10.862 10.064 1.00 94.12 78 GLY A N 1
ATOM 650 C CA . GLY A 1 78 ? -9.341 -12.249 9.594 1.00 94.12 78 GLY A CA 1
ATOM 651 C C . GLY A 1 78 ? -8.425 -12.476 8.385 1.00 94.12 78 GLY A C 1
ATOM 652 O O . GLY A 1 78 ? -8.185 -13.622 8.009 1.00 94.12 78 GLY A O 1
ATOM 653 N N . SER A 1 79 ? -7.938 -11.412 7.741 1.00 96.25 79 SER A N 1
ATOM 654 C CA . SER A 1 79 ? -7.157 -11.499 6.494 1.00 96.25 79 SER A CA 1
ATOM 655 C C . SER A 1 79 ? -5.961 -10.545 6.416 1.00 96.25 79 SER A C 1
ATOM 657 O O . SER A 1 79 ? -5.148 -10.661 5.499 1.00 96.25 79 SER A O 1
ATOM 659 N N . CYS A 1 80 ? -5.829 -9.629 7.371 1.00 97.50 80 CYS A N 1
ATOM 660 C CA . CYS A 1 80 ? -4.731 -8.688 7.495 1.00 97.50 80 CYS A CA 1
ATOM 661 C C . CYS A 1 80 ? -4.045 -8.841 8.852 1.00 97.50 80 CYS A C 1
ATOM 663 O O . CYS A 1 80 ? -4.691 -8.956 9.895 1.00 97.50 80 CYS A O 1
ATOM 665 N N . THR A 1 81 ? -2.717 -8.782 8.828 1.00 97.19 81 THR A N 1
ATOM 666 C CA . THR A 1 81 ? -1.870 -8.820 10.022 1.00 97.19 81 THR A CA 1
ATOM 667 C C . THR A 1 81 ? -0.837 -7.689 9.999 1.00 97.19 81 THR A C 1
ATOM 669 O O . THR A 1 81 ? -0.647 -7.004 8.985 1.00 97.19 81 THR A O 1
ATOM 672 N N . GLY A 1 82 ? -0.175 -7.461 11.134 1.00 96.75 82 GLY A N 1
ATOM 673 C CA . GLY A 1 82 ? 0.813 -6.402 11.311 1.00 96.75 82 GLY A CA 1
ATOM 674 C C . GLY A 1 82 ? 0.205 -5.014 11.155 1.00 96.75 82 GLY A C 1
ATOM 675 O O . GLY A 1 82 ? 0.816 -4.157 10.513 1.00 96.75 82 GLY A O 1
ATOM 676 N N . CYS A 1 83 ? -1.015 -4.837 11.664 1.00 97.81 83 CYS A N 1
ATOM 677 C CA . CYS A 1 83 ? -1.730 -3.572 11.647 1.00 97.81 83 CYS A CA 1
ATOM 678 C C . CYS A 1 83 ? -1.350 -2.692 12.837 1.00 97.81 83 CYS A C 1
ATOM 680 O O . CYS A 1 83 ? -1.298 -3.158 13.977 1.00 97.81 83 CYS A O 1
ATOM 682 N N . SER A 1 84 ? -1.127 -1.411 12.567 1.00 97.31 84 SER A N 1
ATOM 683 C CA . SER A 1 84 ? -0.841 -0.377 13.558 1.00 97.31 84 SER A CA 1
ATOM 684 C C . SER A 1 84 ? -1.511 0.932 13.166 1.00 97.31 84 SER A C 1
ATOM 686 O O . SER A 1 84 ? -1.636 1.239 11.977 1.00 97.31 84 SER A O 1
ATOM 688 N N . LEU A 1 85 ? -1.895 1.719 14.162 1.00 96.81 85 LEU A N 1
ATOM 689 C CA . LEU A 1 85 ? -2.501 3.022 13.954 1.00 96.81 85 LEU A CA 1
ATOM 690 C C . LEU A 1 85 ? -1.428 4.120 14.0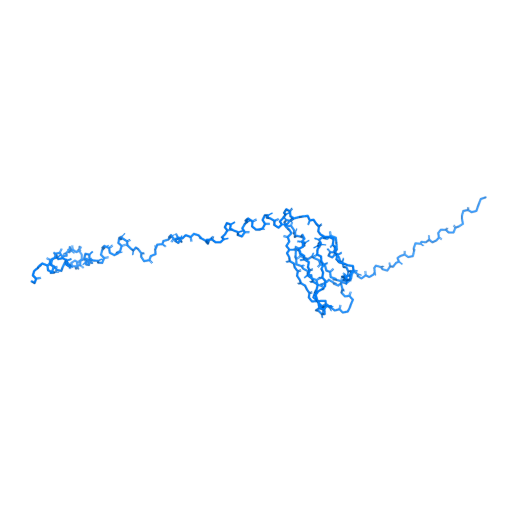07 1.00 96.81 85 LEU A C 1
ATOM 692 O O . LEU A 1 85 ? -0.736 4.255 15.012 1.00 96.81 85 LEU A O 1
ATOM 696 N N . SER A 1 86 ? -1.277 4.890 12.927 1.00 95.19 86 SER A N 1
ATOM 697 C CA . SER A 1 86 ? -0.451 6.105 12.911 1.00 95.19 86 SER A CA 1
ATOM 698 C C . SER A 1 86 ? -1.334 7.319 13.157 1.00 95.19 86 SER A C 1
ATOM 700 O O . SER A 1 86 ? -2.393 7.451 12.532 1.00 95.19 86 SER A O 1
ATOM 702 N N . ASP A 1 87 ? -0.889 8.199 14.056 1.00 89.31 87 ASP A N 1
ATOM 703 C CA . ASP A 1 87 ? -1.516 9.501 14.320 1.00 89.31 87 ASP A CA 1
ATOM 704 C C . ASP A 1 87 ? -3.023 9.402 14.621 1.00 89.31 87 ASP A C 1
ATOM 706 O O . ASP A 1 87 ? -3.800 10.255 14.196 1.00 89.31 87 ASP A O 1
ATOM 710 N N . GLU A 1 88 ? -3.446 8.304 15.265 1.00 89.81 88 GLU A N 1
ATOM 711 C CA . GLU A 1 88 ? -4.836 7.971 15.642 1.00 89.81 88 GLU A CA 1
ATOM 712 C C . GLU A 1 88 ? -5.858 7.919 14.489 1.00 89.81 88 GLU A C 1
ATOM 714 O O . GLU A 1 88 ? -7.040 7.663 14.702 1.00 89.81 88 GLU A O 1
ATOM 719 N N . THR A 1 89 ? -5.423 8.133 13.249 1.00 94.00 89 THR A N 1
ATOM 720 C CA . THR A 1 89 ? -6.320 8.384 12.114 1.00 94.00 89 THR A CA 1
ATOM 721 C C . THR A 1 89 ? -6.025 7.502 10.920 1.00 94.00 89 THR A C 1
ATOM 723 O O . THR A 1 89 ? -6.921 7.297 10.103 1.00 94.00 89 THR A O 1
ATOM 726 N N . THR A 1 90 ? -4.806 6.974 10.800 1.00 97.00 90 THR A N 1
ATOM 727 C CA . THR A 1 90 ? -4.386 6.176 9.645 1.00 97.00 90 THR A CA 1
ATOM 728 C C . THR A 1 90 ? -4.036 4.764 10.081 1.00 97.00 90 THR A C 1
ATOM 730 O O . THR A 1 90 ? -2.976 4.518 10.658 1.00 97.00 90 THR A O 1
ATOM 733 N N . LEU A 1 91 ? -4.923 3.817 9.790 1.00 97.06 91 LEU A N 1
ATOM 734 C CA . LEU A 1 91 ? -4.658 2.401 9.996 1.00 97.06 91 LEU A CA 1
ATOM 735 C C . LEU A 1 91 ? -3.752 1.915 8.869 1.00 97.06 91 LEU A C 1
ATOM 737 O O . LEU A 1 91 ? -4.101 2.041 7.699 1.00 97.06 91 LEU A O 1
ATOM 741 N N . THR A 1 92 ? -2.600 1.353 9.219 1.00 97.56 92 THR A N 1
ATOM 742 C CA . THR A 1 92 ? -1.673 0.748 8.258 1.00 97.56 92 THR A CA 1
ATOM 743 C C . THR A 1 92 ? -1.454 -0.707 8.621 1.00 97.56 92 THR A C 1
ATOM 745 O O . THR A 1 92 ? -1.066 -1.007 9.745 1.00 97.56 92 THR A O 1
ATOM 748 N N . CYS A 1 93 ? -1.666 -1.601 7.663 1.00 97.44 93 CYS A N 1
ATOM 749 C CA . CYS A 1 93 ? -1.418 -3.031 7.777 1.00 97.44 93 CYS A CA 1
ATOM 750 C C . CYS A 1 93 ? -0.311 -3.439 6.810 1.00 97.44 93 CYS A C 1
ATOM 752 O O . CYS A 1 93 ? -0.328 -3.073 5.636 1.00 97.44 93 CYS A O 1
ATOM 754 N N . THR A 1 94 ? 0.653 -4.216 7.293 1.00 96.00 94 THR A N 1
ATOM 755 C CA . THR A 1 94 ? 1.804 -4.655 6.482 1.00 96.00 94 THR A CA 1
ATOM 756 C C . THR A 1 94 ? 1.551 -5.953 5.722 1.00 96.00 94 THR A C 1
ATOM 758 O O . THR A 1 94 ? 2.254 -6.249 4.759 1.00 96.00 94 THR A O 1
ATOM 761 N N . GLN A 1 95 ? 0.569 -6.746 6.154 1.00 96.31 95 GLN A N 1
ATOM 762 C CA . GLN A 1 95 ? 0.333 -8.089 5.634 1.00 96.31 95 GLN A CA 1
ATOM 763 C C . GLN A 1 95 ? -1.160 -8.345 5.410 1.00 96.31 95 GLN A C 1
ATOM 765 O O . GLN A 1 95 ? -1.757 -9.185 6.080 1.00 96.31 95 GLN A O 1
ATOM 770 N N . CYS A 1 96 ? -1.761 -7.630 4.460 1.00 97.38 96 CYS A N 1
ATOM 771 C CA . CYS A 1 96 ? -3.109 -7.906 3.968 1.00 97.38 96 CYS A CA 1
ATOM 772 C C . CYS A 1 96 ? -3.076 -8.942 2.848 1.00 97.38 96 CYS A C 1
ATOM 774 O O . CYS A 1 96 ? -2.365 -8.779 1.859 1.00 97.38 96 CYS A O 1
ATOM 776 N N . VAL A 1 97 ? -3.829 -10.028 3.005 1.00 96.75 97 VAL A N 1
ATOM 777 C CA . VAL A 1 97 ? -3.896 -11.107 2.017 1.00 96.75 97 VAL A CA 1
ATOM 778 C C . VAL A 1 97 ? -4.900 -10.740 0.928 1.00 96.75 97 VAL A C 1
ATOM 780 O O . VAL A 1 97 ? -6.052 -10.422 1.220 1.00 96.75 97 VAL A O 1
ATOM 783 N N . ASN A 1 98 ? -4.469 -10.815 -0.328 1.00 96.31 98 ASN A N 1
ATOM 784 C CA . ASN A 1 98 ? -5.331 -10.621 -1.490 1.00 96.31 98 ASN A CA 1
ATOM 785 C C . ASN A 1 98 ? -5.901 -11.950 -2.030 1.00 96.31 98 ASN A C 1
ATOM 787 O O . ASN A 1 98 ? -5.561 -13.043 -1.563 1.00 96.31 98 ASN A O 1
ATOM 791 N N . THR A 1 99 ? -6.751 -11.884 -3.054 1.00 96.50 99 THR A N 1
ATOM 792 C CA . THR A 1 99 ? -7.370 -13.053 -3.711 1.00 96.50 99 THR A CA 1
ATOM 793 C C . THR A 1 99 ? -6.345 -14.016 -4.312 1.00 96.50 99 THR A C 1
ATOM 795 O O . THR A 1 99 ? -6.594 -15.218 -4.408 1.00 96.50 99 THR A O 1
ATOM 798 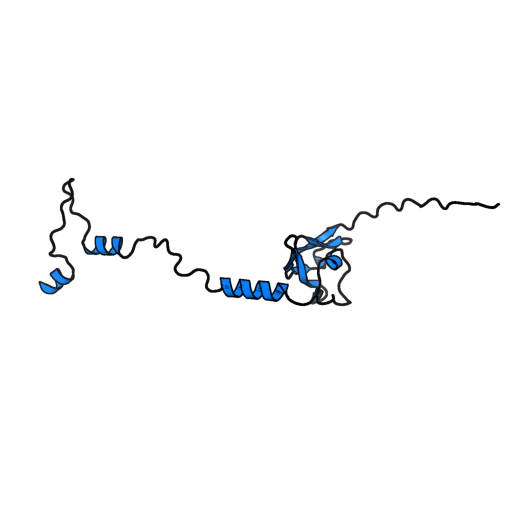N N . ARG A 1 100 ? -5.150 -13.518 -4.648 1.00 95.50 100 ARG A N 1
ATOM 799 C CA . ARG A 1 100 ? -4.009 -14.301 -5.148 1.00 95.50 100 ARG A CA 1
ATOM 800 C C . ARG A 1 100 ? -3.123 -14.860 -4.032 1.00 95.50 100 ARG A C 1
ATOM 802 O O . ARG A 1 100 ? -2.037 -15.354 -4.323 1.00 95.50 100 ARG A O 1
ATOM 809 N N . ARG A 1 101 ? -3.559 -14.773 -2.768 1.00 93.38 101 ARG A N 1
ATOM 810 C CA . ARG A 1 101 ? -2.815 -15.196 -1.568 1.00 93.38 101 ARG A CA 1
ATOM 811 C C . ARG A 1 101 ? -1.480 -14.472 -1.363 1.00 93.38 101 ARG A C 1
ATOM 813 O O . ARG A 1 101 ? -0.665 -14.927 -0.568 1.00 93.38 101 ARG A O 1
ATOM 820 N N . LYS A 1 102 ? -1.257 -13.346 -2.045 1.00 94.75 102 LYS A N 1
ATOM 821 C CA . LYS A 1 102 ? -0.108 -12.478 -1.789 1.00 94.75 102 LYS A CA 1
ATOM 822 C C . LYS A 1 102 ? -0.432 -11.548 -0.624 1.00 94.75 102 LYS A C 1
ATOM 824 O O . LYS A 1 102 ? -1.522 -10.984 -0.558 1.00 94.75 102 LYS A O 1
ATOM 829 N N . ARG A 1 103 ? 0.538 -11.377 0.267 1.00 95.44 103 ARG A N 1
ATOM 830 C CA . ARG A 1 103 ? 0.547 -10.361 1.317 1.00 95.44 103 ARG A CA 1
ATOM 831 C C . ARG A 1 103 ? 1.009 -9.034 0.737 1.00 95.44 103 ARG A C 1
ATOM 833 O O . ARG A 1 103 ? 2.044 -8.990 0.070 1.00 95.44 103 ARG A O 1
ATOM 840 N N . VAL A 1 104 ? 0.240 -7.986 0.987 1.00 95.38 104 VAL A N 1
ATOM 841 C CA . VAL A 1 104 ? 0.515 -6.622 0.539 1.00 95.38 104 VAL A CA 1
ATOM 842 C C . VAL A 1 104 ? 0.325 -5.639 1.690 1.00 95.38 104 VAL A C 1
ATOM 844 O O . VAL A 1 104 ? -0.429 -5.899 2.630 1.00 95.38 104 VAL A O 1
ATOM 847 N N . THR A 1 105 ? 1.014 -4.506 1.607 1.00 96.06 105 THR A N 1
ATOM 848 C CA . THR A 1 105 ? 0.821 -3.392 2.535 1.00 96.06 105 THR A CA 1
ATOM 849 C C . THR A 1 105 ? -0.382 -2.571 2.094 1.00 96.06 105 THR A C 1
ATOM 851 O O . THR A 1 105 ? -0.523 -2.264 0.911 1.00 96.06 105 THR A O 1
ATOM 854 N N . SER A 1 106 ? -1.220 -2.172 3.045 1.00 97.31 106 SER A N 1
ATOM 855 C CA . SER A 1 106 ? -2.363 -1.303 2.792 1.00 97.31 106 SER A CA 1
ATOM 856 C C . SER A 1 106 ? -2.576 -0.323 3.936 1.00 97.31 106 SER A C 1
ATOM 858 O O . SER A 1 106 ? -2.256 -0.622 5.088 1.00 97.31 106 SER A O 1
ATOM 860 N N . SER A 1 107 ? -3.110 0.852 3.620 1.00 97.56 107 SER A N 1
ATOM 861 C CA . SER A 1 107 ? -3.441 1.879 4.597 1.00 97.56 107 SER A CA 1
ATOM 862 C C . SER A 1 107 ? -4.771 2.547 4.271 1.00 97.56 107 SER A C 1
ATOM 864 O O . SER A 1 107 ? -5.142 2.693 3.106 1.00 97.56 107 SER A O 1
ATOM 866 N N . ILE A 1 108 ? -5.492 2.952 5.313 1.00 97.31 108 ILE A N 1
ATOM 867 C CA . ILE A 1 108 ? -6.757 3.676 5.204 1.00 97.31 108 ILE A CA 1
ATOM 868 C C . ILE A 1 108 ? -6.865 4.712 6.318 1.00 97.31 108 ILE A C 1
ATOM 870 O O . ILE A 1 108 ? -6.426 4.481 7.447 1.00 97.31 108 ILE A O 1
ATOM 874 N N . SER A 1 109 ? -7.471 5.858 6.011 1.00 96.69 109 SER A N 1
ATOM 875 C CA . SER A 1 109 ? -7.864 6.806 7.047 1.00 96.69 109 SER A CA 1
ATOM 876 C C . SER A 1 109 ? -9.190 6.369 7.664 1.00 96.69 109 SER A C 1
ATOM 878 O O . SER A 1 109 ? -10.186 6.255 6.957 1.00 96.69 109 SER A O 1
ATOM 880 N N . ILE A 1 110 ? -9.225 6.166 8.979 1.00 94.38 110 ILE A N 1
ATOM 881 C CA . ILE A 1 110 ? -10.442 5.786 9.715 1.00 94.38 110 ILE A CA 1
ATOM 882 C C . ILE A 1 110 ? -11.527 6.855 9.540 1.00 94.38 110 ILE A C 1
ATOM 884 O O . ILE A 1 110 ? -12.700 6.537 9.380 1.00 94.38 110 ILE A O 1
ATOM 888 N N . ASN A 1 111 ? -11.122 8.125 9.481 1.00 93.88 111 ASN A N 1
ATOM 889 C CA . ASN A 1 111 ? -12.028 9.259 9.295 1.00 93.88 111 ASN A CA 1
ATOM 890 C C . ASN A 1 111 ? -12.659 9.313 7.894 1.00 93.88 111 ASN A C 1
ATOM 892 O O . ASN A 1 111 ? -13.577 10.101 7.678 1.00 93.88 111 ASN A O 1
ATOM 896 N N . ALA A 1 112 ? -12.157 8.527 6.935 1.00 91.50 112 ALA A N 1
ATOM 897 C CA . ALA A 1 112 ? -12.774 8.407 5.617 1.00 91.50 112 ALA A CA 1
ATOM 898 C C . ALA A 1 112 ? -14.019 7.503 5.636 1.00 91.50 112 ALA A C 1
ATOM 900 O O . ALA A 1 112 ? -14.831 7.584 4.715 1.00 91.50 112 ALA A O 1
ATOM 901 N N . CYS A 1 113 ? -14.173 6.666 6.666 1.00 93.81 113 CYS A N 1
ATOM 902 C CA . CYS A 1 113 ? -15.339 5.810 6.840 1.00 93.81 113 CYS A CA 1
ATOM 903 C C . CYS A 1 113 ? -16.489 6.576 7.509 1.00 93.81 113 CYS A C 1
ATOM 905 O O . CYS A 1 113 ? -16.267 7.449 8.352 1.00 93.81 113 CYS A O 1
ATOM 907 N N . GLN A 1 114 ? -17.731 6.262 7.134 1.00 94.19 114 GLN A N 1
ATOM 908 C CA . GLN A 1 114 ? -18.904 6.866 7.761 1.00 94.19 114 GLN A CA 1
ATOM 909 C C . GLN A 1 114 ? -19.126 6.285 9.161 1.00 94.19 114 GLN A C 1
ATOM 911 O O . GLN A 1 114 ? -18.643 5.205 9.508 1.00 94.19 114 GLN A O 1
ATOM 916 N N . ALA A 1 115 ? -19.877 7.009 9.993 1.00 87.75 115 ALA A N 1
ATOM 917 C CA . ALA A 1 115 ? -20.247 6.510 11.310 1.00 87.75 115 ALA A CA 1
ATOM 918 C C . ALA A 1 115 ? -21.079 5.222 11.171 1.00 87.75 115 ALA A C 1
ATOM 920 O O . ALA A 1 115 ? -22.170 5.250 10.607 1.00 87.75 115 ALA A O 1
ATOM 921 N N . GLY A 1 116 ? -20.562 4.115 11.710 1.00 86.19 116 GLY A N 1
ATOM 922 C CA . GLY A 1 116 ? -21.186 2.791 11.622 1.00 86.19 116 GLY A CA 1
ATOM 923 C C . GLY A 1 116 ? -20.585 1.870 10.558 1.00 86.19 116 GLY A C 1
ATOM 924 O O . GLY A 1 116 ? -20.931 0.693 10.536 1.00 86.19 116 GLY A O 1
ATOM 925 N N . ASP A 1 117 ? -19.665 2.355 9.724 1.00 93.31 117 ASP A N 1
ATOM 926 C CA . ASP A 1 117 ? -18.893 1.487 8.836 1.00 93.31 117 ASP A CA 1
ATOM 927 C C . ASP A 1 117 ? -17.864 0.671 9.630 1.00 93.31 117 ASP A C 1
ATOM 929 O O . ASP A 1 117 ? -17.322 1.107 10.650 1.00 93.31 117 ASP A O 1
ATOM 933 N N . VAL A 1 118 ? -17.564 -0.520 9.124 1.00 94.50 118 VAL A N 1
ATOM 934 C CA . VAL A 1 118 ? -16.474 -1.373 9.592 1.00 94.50 118 VAL A CA 1
ATOM 935 C C . VAL A 1 118 ? -15.357 -1.377 8.558 1.00 94.50 118 VAL A C 1
ATOM 937 O O . VAL A 1 118 ? -15.596 -1.308 7.356 1.00 94.50 118 VAL A O 1
ATOM 940 N N . ILE A 1 119 ? -14.111 -1.454 9.015 1.00 96.19 119 ILE A N 1
ATOM 941 C CA . ILE A 1 119 ? -12.979 -1.572 8.096 1.00 96.19 119 ILE A CA 1
ATOM 942 C C . ILE A 1 119 ? -12.865 -3.035 7.671 1.00 96.19 119 ILE A C 1
ATOM 944 O O . ILE A 1 119 ? -12.825 -3.937 8.511 1.00 96.19 119 ILE A O 1
ATOM 948 N N . GLY A 1 120 ? -12.796 -3.262 6.369 1.00 96.50 120 GLY A N 1
ATOM 949 C CA . GLY A 1 120 ? -12.584 -4.564 5.761 1.00 96.50 120 GLY A CA 1
ATOM 950 C C . GLY A 1 120 ? -11.355 -4.604 4.874 1.00 96.50 120 GLY A C 1
ATOM 951 O O . GLY A 1 120 ? -10.587 -3.645 4.789 1.00 96.50 120 GLY A O 1
ATOM 952 N N . ASN A 1 121 ? -11.149 -5.756 4.245 1.00 97.31 121 ASN A N 1
ATOM 953 C CA . ASN A 1 121 ? -10.064 -5.988 3.300 1.00 97.31 121 ASN A CA 1
ATOM 954 C C . ASN A 1 121 ? -10.647 -6.478 1.972 1.00 97.31 121 ASN A C 1
ATOM 956 O O . ASN A 1 121 ? -11.136 -7.605 1.875 1.00 97.31 121 ASN A O 1
ATOM 960 N N . HIS A 1 122 ? -10.533 -5.649 0.940 1.00 97.12 122 HIS A N 1
ATOM 961 C CA . HIS A 1 122 ? -10.965 -5.935 -0.416 1.00 97.12 122 HIS A CA 1
ATOM 962 C C . HIS A 1 122 ? -9.752 -6.169 -1.328 1.00 97.12 122 HIS A C 1
ATOM 964 O O . HIS A 1 122 ? -9.094 -5.236 -1.777 1.00 97.12 122 HIS A O 1
ATOM 970 N N . ASP A 1 123 ? -9.433 -7.441 -1.587 1.00 96.75 123 ASP A N 1
ATOM 971 C CA . ASP A 1 123 ? -8.309 -7.872 -2.440 1.00 96.75 123 ASP A CA 1
ATOM 972 C C . ASP A 1 123 ? -6.933 -7.302 -2.029 1.00 96.75 123 ASP A C 1
ATOM 974 O O . ASP A 1 123 ? -6.091 -6.960 -2.858 1.00 96.75 123 ASP A O 1
ATOM 978 N N . GLY A 1 124 ? -6.677 -7.226 -0.721 1.00 96.94 124 GLY A N 1
ATOM 979 C CA . GLY A 1 124 ? -5.435 -6.683 -0.170 1.00 96.94 124 GLY A CA 1
ATOM 980 C C . GLY A 1 124 ? -5.463 -5.169 0.043 1.00 96.94 124 GLY A C 1
ATOM 981 O O . GLY A 1 124 ? -4.471 -4.620 0.518 1.00 96.94 124 GLY A O 1
ATOM 982 N N . ALA A 1 125 ? -6.569 -4.493 -0.281 1.00 97.94 125 ALA A N 1
ATOM 983 C CA . ALA A 1 125 ? -6.779 -3.080 0.003 1.00 97.94 125 ALA A CA 1
ATOM 984 C C . ALA A 1 125 ? -7.774 -2.899 1.157 1.00 97.94 125 ALA A C 1
ATOM 986 O O . ALA A 1 125 ? -8.882 -3.428 1.116 1.00 97.94 125 ALA A O 1
ATOM 987 N N . LEU A 1 126 ? -7.402 -2.130 2.180 1.00 97.56 126 LEU A N 1
ATOM 988 C CA . LEU A 1 126 ? -8.322 -1.753 3.248 1.00 97.56 126 LEU A CA 1
ATOM 989 C C . LEU A 1 126 ? -9.437 -0.863 2.685 1.00 97.56 126 LEU A C 1
ATOM 991 O O . LEU A 1 126 ? -9.170 0.092 1.953 1.00 97.56 126 LEU A O 1
ATOM 995 N N . SER A 1 127 ? -10.682 -1.165 3.043 1.00 97.25 127 SER A N 1
ATOM 996 C CA . SER A 1 127 ? -11.871 -0.452 2.565 1.00 97.25 127 SER A CA 1
ATOM 997 C C . SER A 1 127 ? -12.902 -0.281 3.675 1.00 97.25 127 SER A C 1
ATOM 999 O O . SER A 1 127 ? -12.993 -1.118 4.568 1.00 97.25 127 SER A O 1
ATOM 1001 N N . CYS A 1 128 ? -13.699 0.786 3.612 1.00 96.56 128 CYS A N 1
ATOM 1002 C CA . CYS A 1 128 ? -14.868 0.942 4.476 1.00 96.56 128 CYS A CA 1
ATOM 1003 C C . CYS A 1 128 ? -16.010 0.079 3.928 1.00 96.56 128 CYS A C 1
ATOM 1005 O O . CYS A 1 128 ? -16.360 0.179 2.751 1.00 96.56 128 CYS A O 1
ATOM 1007 N N . GLU A 1 129 ? -16.579 -0.767 4.773 1.00 94.38 129 GLU A N 1
ATOM 1008 C CA . GLU A 1 129 ? -17.729 -1.611 4.476 1.00 94.38 129 GLU A CA 1
ATOM 1009 C C . GLU A 1 129 ? -18.875 -1.185 5.393 1.00 94.38 129 GLU A C 1
ATOM 1011 O O . GLU A 1 129 ? -18.678 -0.983 6.591 1.00 94.38 129 GLU A O 1
ATOM 1016 N N . SER A 1 130 ? -20.089 -1.065 4.857 1.00 90.31 130 SER A N 1
ATOM 1017 C CA . SER A 1 130 ? -21.269 -0.851 5.694 1.00 90.31 130 SER A CA 1
ATOM 1018 C C . SER A 1 130 ? -21.408 -2.026 6.658 1.00 90.31 130 SER A C 1
ATOM 1020 O O . SER A 1 130 ? -21.378 -3.176 6.203 1.00 90.31 130 SER A O 1
ATOM 1022 N N . ALA A 1 131 ? -21.583 -1.760 7.958 1.00 79.06 131 ALA A N 1
ATOM 1023 C CA . ALA A 1 131 ? -21.841 -2.828 8.917 1.00 79.06 131 ALA A CA 1
ATOM 1024 C C . ALA A 1 131 ? -22.994 -3.709 8.408 1.00 79.06 131 ALA A C 1
ATOM 1026 O O . ALA A 1 131 ? -23.985 -3.173 7.891 1.00 79.06 131 ALA A O 1
ATOM 1027 N N . PRO A 1 132 ? -22.879 -5.048 8.506 1.00 70.81 132 PRO A N 1
ATOM 1028 C CA . PRO A 1 132 ? -23.988 -5.913 8.151 1.00 70.81 132 PRO A CA 1
ATOM 1029 C C . PRO A 1 132 ? -25.189 -5.450 8.967 1.00 70.81 132 PRO A C 1
ATOM 1031 O O . PRO A 1 132 ? -25.084 -5.334 10.189 1.00 70.81 132 PRO A O 1
ATOM 1034 N N . ALA A 1 133 ? -26.293 -5.126 8.284 1.00 69.50 133 ALA A N 1
ATOM 1035 C CA . ALA A 1 133 ? -27.538 -4.783 8.954 1.00 69.50 133 ALA A CA 1
ATOM 1036 C C . ALA A 1 133 ? -27.780 -5.872 9.995 1.00 69.50 133 ALA A C 1
ATOM 1038 O O . ALA A 1 133 ? -27.781 -7.049 9.624 1.00 69.50 133 ALA A O 1
ATOM 1039 N N . GLU A 1 134 ? -27.868 -5.489 11.274 1.00 64.69 134 GLU A N 1
ATOM 1040 C CA . GLU A 1 134 ? -28.162 -6.425 12.352 1.00 64.69 134 GLU A CA 1
ATOM 1041 C C . GLU A 1 134 ? -29.330 -7.279 11.869 1.00 64.69 134 GLU A C 1
ATOM 1043 O O . GLU A 1 134 ? -30.430 -6.765 11.645 1.00 64.69 134 GLU A O 1
ATOM 1048 N N . MET A 1 135 ? -29.074 -8.562 11.587 1.00 57.19 135 MET A N 1
ATOM 1049 C CA . MET A 1 135 ? -30.173 -9.460 11.278 1.00 57.19 135 MET A CA 1
ATOM 1050 C C . MET A 1 135 ? -31.066 -9.389 12.511 1.00 57.19 135 MET A C 1
ATOM 1052 O O . MET A 1 135 ? -30.535 -9.587 13.612 1.00 57.19 135 MET A O 1
ATOM 1056 N N . PRO A 1 136 ? -32.359 -9.038 12.369 1.00 63.00 136 PRO A N 1
ATOM 1057 C CA . PRO A 1 136 ? -33.244 -8.941 13.514 1.00 63.00 136 PRO A CA 1
ATOM 1058 C C . PRO A 1 136 ? -33.103 -10.250 14.274 1.00 63.00 136 PRO A C 1
ATOM 1060 O O . PRO A 1 136 ? -33.242 -11.319 13.679 1.00 63.00 136 PRO A O 1
ATOM 1063 N N . GLN A 1 137 ? -32.691 -10.154 15.540 1.00 58.34 137 GLN A N 1
ATOM 1064 C CA . GLN A 1 137 ? -32.498 -11.316 16.388 1.00 58.34 137 GLN A CA 1
ATOM 1065 C C . GLN A 1 137 ? -33.844 -12.034 16.437 1.00 58.34 137 GLN A C 1
ATOM 1067 O O . GLN A 1 137 ? -34.771 -11.575 17.098 1.00 58.34 137 GLN A O 1
ATOM 1072 N N . GLU A 1 138 ? -33.981 -13.102 15.655 1.00 63.06 138 GLU A N 1
ATOM 1073 C CA . GLU A 1 138 ? -35.142 -13.973 15.695 1.00 63.06 138 GLU A CA 1
ATOM 1074 C C . GLU A 1 138 ? -35.117 -14.579 17.093 1.00 63.06 138 GLU A C 1
ATOM 1076 O O . GLU A 1 138 ? -34.221 -15.362 17.422 1.00 63.06 138 GLU A O 1
ATOM 1081 N N . GLU A 1 139 ? -36.000 -14.080 17.962 1.00 64.81 139 GLU A N 1
ATOM 1082 C CA . GLU A 1 139 ? -36.113 -14.521 19.343 1.00 64.81 139 GLU A CA 1
ATOM 1083 C C . GLU A 1 139 ? -36.256 -16.043 19.328 1.00 64.81 139 GLU A C 1
ATOM 1085 O O . GLU A 1 139 ? -37.293 -16.584 18.942 1.00 64.81 139 GLU A O 1
ATOM 1090 N N . LEU A 1 140 ? -35.179 -16.744 19.697 1.00 64.00 140 LEU A N 1
ATOM 1091 C CA . LEU A 1 140 ? -35.214 -18.182 19.907 1.00 64.00 140 LEU A CA 1
ATOM 1092 C C . LEU A 1 140 ? -36.366 -18.453 20.881 1.00 64.00 140 LEU A C 1
ATOM 1094 O O . LEU A 1 140 ? -36.320 -17.925 21.997 1.00 64.00 140 LEU A O 1
ATOM 1098 N N . PRO A 1 141 ? -37.392 -19.237 20.498 1.00 63.28 141 PRO A N 1
ATOM 1099 C CA . PRO A 1 141 ? -38.501 -19.509 21.389 1.00 63.28 141 PRO A CA 1
ATOM 1100 C C . PRO A 1 141 ? -37.937 -20.203 22.623 1.00 63.28 141 PRO A C 1
ATOM 1102 O O . PRO A 1 141 ? -37.409 -21.314 22.550 1.00 63.28 141 PRO A O 1
ATOM 1105 N N . THR A 1 142 ? -38.026 -19.518 23.759 1.00 62.66 142 THR A N 1
ATOM 1106 C CA . THR A 1 142 ? -37.739 -20.057 25.080 1.00 62.66 142 THR A CA 1
ATOM 1107 C C . THR A 1 142 ? -38.667 -21.249 25.261 1.00 62.66 142 THR A C 1
ATOM 1109 O O . THR A 1 142 ? -39.860 -21.091 25.518 1.00 62.66 142 THR A O 1
ATOM 1112 N N . THR A 1 143 ? -38.154 -22.460 25.042 1.00 63.00 143 THR A N 1
ATOM 1113 C CA . THR A 1 143 ? -38.921 -23.687 25.236 1.00 63.00 143 THR A CA 1
ATOM 1114 C C . THR A 1 143 ? -39.260 -23.795 26.714 1.00 63.00 143 THR A C 1
ATOM 1116 O O . THR A 1 143 ? -38.432 -24.186 27.537 1.00 63.00 143 THR A O 1
ATOM 1119 N N . ALA A 1 144 ? -40.481 -23.387 27.039 1.00 63.16 144 ALA A N 1
ATOM 1120 C CA . ALA A 1 144 ? -41.114 -23.627 28.313 1.00 63.16 144 ALA A CA 1
ATOM 1121 C C . ALA A 1 144 ? -41.283 -25.137 28.540 1.00 63.16 144 ALA A C 1
ATOM 1123 O O . ALA A 1 144 ? -41.684 -25.868 27.636 1.00 63.16 144 ALA A O 1
ATOM 1124 N N . GLY A 1 145 ? -41.007 -25.556 29.776 1.00 59.53 145 GLY A N 1
ATOM 1125 C CA . GLY A 1 145 ? -41.760 -26.589 30.488 1.00 59.53 145 GLY A CA 1
ATOM 1126 C C . GLY A 1 145 ? -41.780 -27.981 29.869 1.00 59.53 145 GLY A C 1
ATOM 1127 O O . GLY A 1 145 ? -42.733 -28.349 29.190 1.00 59.53 145 GLY A O 1
ATOM 1128 N N . TRP A 1 146 ? -40.777 -28.791 30.202 1.00 61.94 146 TRP A N 1
ATOM 1129 C CA . TRP A 1 146 ? -40.943 -30.244 30.270 1.00 61.94 146 TRP A CA 1
ATOM 1130 C C . TRP A 1 146 ? -40.872 -30.616 31.752 1.00 61.94 146 TRP A C 1
ATOM 1132 O O . TRP A 1 146 ? -39.855 -31.111 32.230 1.00 61.94 146 TRP A O 1
ATOM 1142 N N . ASP A 1 147 ? -41.936 -30.280 32.484 1.00 64.81 147 ASP A N 1
ATOM 1143 C CA . ASP A 1 147 ? -42.205 -30.833 33.811 1.00 64.81 147 ASP A CA 1
ATOM 1144 C C . ASP A 1 147 ? -42.879 -32.199 33.620 1.00 64.81 147 ASP A C 1
ATOM 1146 O O . ASP A 1 147 ? -43.908 -32.303 32.943 1.00 64.81 147 ASP A O 1
ATOM 1150 N N . LEU A 1 148 ? -42.267 -33.240 34.186 1.00 65.12 148 LEU A N 1
ATOM 1151 C CA . LEU A 1 148 ? -42.731 -34.630 34.198 1.00 65.12 148 LEU A CA 1
ATOM 1152 C C . LEU A 1 148 ? -42.682 -35.158 35.632 1.00 65.12 148 LEU A C 1
ATOM 1154 O O . LEU A 1 148 ? -41.636 -34.951 36.289 1.00 65.12 148 LEU A O 1
#

Sequence (148 aa):
KRKHEYDMGTDLERELQRDGSQGPDMEEQVMRDLFPETFQFEPFGDPFESKRHMEEERVQRLPEVPNAKDVPRGTYEGSCTGCSLSDETTLTCTQCVNTRRKRVTSSISINACQAGDVIGNHDGALSCESAPAEMPQEELPTTAGWDL